Protein AF-A0A7J0BVI8-F1 (afdb_monomer_lite)

Radius of gyration: 15.11 Å; chains: 1; bounding box: 42×16×31 Å

Organism: NCBI:txid415242

Structure (mmCIF, N/CA/C/O backbone):
data_AF-A0A7J0BVI8-F1
#
_entry.id   AF-A0A7J0BVI8-F1
#
loop_
_atom_site.group_PDB
_atom_site.id
_atom_site.type_symbol
_atom_site.label_atom_id
_atom_site.label_alt_id
_atom_site.label_comp_id
_atom_site.label_asym_id
_atom_site.label_entity_id
_atom_site.label_seq_id
_atom_site.pdbx_PDB_ins_code
_atom_site.Cartn_x
_atom_site.Cartn_y
_atom_site.Cartn_z
_atom_site.occupancy
_atom_site.B_iso_or_equiv
_atom_site.auth_seq_id
_atom_site.auth_comp_id
_atom_site.auth_asym_id
_atom_site.auth_atom_id
_atom_site.pdbx_PDB_model_num
ATOM 1 N N . MET A 1 1 ? -16.775 6.736 1.389 1.00 62.97 1 MET A N 1
ATOM 2 C CA . MET A 1 1 ? -16.506 5.928 2.603 1.00 62.97 1 MET A CA 1
ATOM 3 C C . MET A 1 1 ? -15.788 4.601 2.321 1.00 62.97 1 MET A C 1
ATOM 5 O O . MET A 1 1 ? -14.794 4.340 2.981 1.00 62.97 1 MET A O 1
ATOM 9 N N . ALA A 1 2 ? -16.187 3.791 1.326 1.00 81.25 2 ALA A N 1
ATOM 10 C CA . ALA A 1 2 ? -15.604 2.452 1.098 1.00 81.25 2 ALA A CA 1
ATOM 11 C C . ALA A 1 2 ? -14.073 2.407 0.865 1.00 81.25 2 ALA A C 1
ATOM 13 O O . ALA A 1 2 ? -13.401 1.512 1.370 1.00 81.25 2 ALA A O 1
ATOM 14 N N . ARG A 1 3 ? -13.500 3.389 0.151 1.00 86.94 3 ARG A N 1
ATOM 15 C CA . ARG A 1 3 ? -12.049 3.438 -0.124 1.00 86.94 3 ARG A CA 1
ATOM 16 C C . ARG A 1 3 ? -11.205 3.591 1.147 1.00 86.94 3 ARG A C 1
ATOM 18 O O . ARG A 1 3 ? -10.196 2.914 1.284 1.00 86.94 3 ARG A O 1
ATOM 25 N N . MET A 1 4 ? -11.626 4.451 2.073 1.00 89.12 4 MET A N 1
ATOM 26 C CA . MET A 1 4 ? -10.908 4.702 3.330 1.00 89.12 4 MET A CA 1
ATOM 27 C C . MET A 1 4 ? -10.888 3.445 4.209 1.00 89.12 4 MET A C 1
ATOM 29 O O . MET A 1 4 ? -9.842 3.056 4.712 1.00 89.12 4 MET A O 1
ATOM 33 N N . ALA A 1 5 ? -12.025 2.751 4.317 1.00 90.81 5 ALA A N 1
ATOM 34 C CA . ALA A 1 5 ? -12.134 1.503 5.073 1.00 90.81 5 ALA A CA 1
ATOM 35 C C . ALA A 1 5 ? -11.219 0.391 4.523 1.00 90.81 5 ALA A C 1
ATOM 37 O O . ALA A 1 5 ? -10.662 -0.395 5.288 1.00 90.81 5 ALA A O 1
ATOM 38 N N . MET A 1 6 ? -11.024 0.341 3.201 1.00 94.88 6 MET A N 1
ATOM 39 C CA . MET A 1 6 ? -10.065 -0.579 2.580 1.00 94.88 6 MET A CA 1
ATOM 40 C C . MET A 1 6 ? -8.617 -0.232 2.931 1.00 94.88 6 MET A C 1
ATOM 42 O O . MET A 1 6 ? -7.823 -1.139 3.172 1.00 94.88 6 MET A O 1
ATOM 46 N N . LEU A 1 7 ? -8.277 1.058 3.014 1.00 96.19 7 LEU A N 1
ATOM 47 C CA . LEU A 1 7 ? -6.949 1.487 3.459 1.00 96.19 7 LEU A CA 1
ATOM 48 C C . LEU A 1 7 ? -6.692 1.098 4.916 1.00 96.19 7 LEU A C 1
ATOM 50 O O . LEU A 1 7 ? -5.607 0.610 5.210 1.00 96.19 7 LEU A O 1
ATOM 54 N N . VAL A 1 8 ? -7.688 1.219 5.800 1.00 97.19 8 VAL A N 1
ATOM 55 C CA . VAL A 1 8 ? -7.561 0.742 7.190 1.00 97.19 8 VAL A CA 1
ATOM 56 C C . VAL A 1 8 ? -7.245 -0.749 7.217 1.00 97.19 8 VAL A C 1
ATOM 58 O O . VAL A 1 8 ? -6.319 -1.159 7.898 1.00 97.19 8 VAL A O 1
ATOM 61 N N . ARG A 1 9 ? -7.930 -1.571 6.415 1.00 96.06 9 ARG A N 1
ATOM 62 C CA . ARG A 1 9 ? -7.635 -3.014 6.350 1.00 96.06 9 ARG A CA 1
ATOM 63 C C . ARG A 1 9 ? -6.245 -3.331 5.796 1.00 96.06 9 ARG A C 1
ATOM 65 O O . ARG A 1 9 ? -5.661 -4.330 6.200 1.00 96.06 9 ARG A O 1
ATOM 72 N N . LYS A 1 10 ? -5.738 -2.512 4.869 1.00 96.69 10 LYS A N 1
ATOM 73 C CA . LYS A 1 10 ? -4.396 -2.656 4.285 1.00 96.69 10 LYS A CA 1
ATOM 74 C C . LYS A 1 10 ? -3.301 -2.303 5.295 1.00 96.69 10 LYS A C 1
ATOM 76 O O . LYS A 1 10 ? -2.342 -3.053 5.424 1.00 96.69 10 LYS A O 1
ATOM 81 N N . TRP A 1 11 ? -3.436 -1.161 5.967 1.00 97.25 11 TRP A N 1
ATOM 82 C CA . TRP A 1 11 ? -2.391 -0.591 6.823 1.00 97.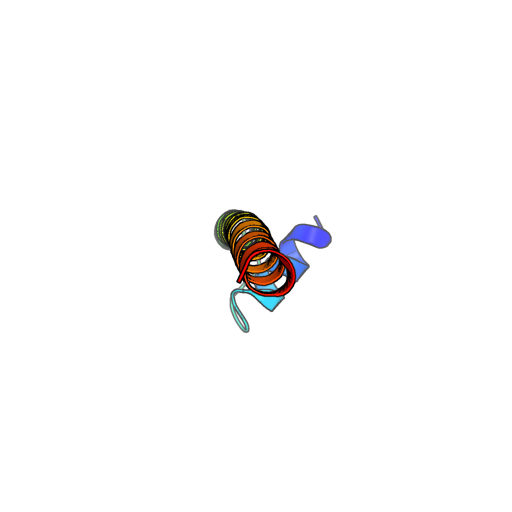25 11 TRP A CA 1
ATOM 83 C C . TRP A 1 11 ? -2.487 -1.034 8.286 1.00 97.25 11 TRP A C 1
ATOM 85 O O . TRP A 1 11 ? -1.466 -1.153 8.955 1.00 97.25 11 TRP A O 1
ATOM 95 N N . PHE A 1 12 ? -3.696 -1.328 8.763 1.00 96.56 12 PHE A N 1
ATOM 96 C CA . PHE A 1 12 ? -4.002 -1.693 10.145 1.00 96.56 12 PHE A CA 1
ATOM 97 C C . PHE A 1 12 ? -4.871 -2.963 10.210 1.00 96.56 12 PHE A C 1
ATOM 99 O O . PHE A 1 12 ? -6.063 -2.911 10.542 1.00 96.56 12 PHE A O 1
ATOM 106 N N . PRO A 1 13 ? -4.315 -4.138 9.869 1.00 94.88 13 PRO A N 1
ATOM 107 C CA . PRO A 1 13 ? -5.072 -5.384 9.884 1.00 94.88 13 PRO A CA 1
ATOM 108 C C . PRO A 1 13 ? -5.599 -5.691 11.293 1.00 94.88 13 PRO A C 1
ATOM 110 O O . PRO A 1 13 ? -4.849 -5.718 12.264 1.00 94.88 13 PRO A O 1
ATOM 113 N N . GLY A 1 14 ? -6.909 -5.926 11.402 1.00 92.50 14 GLY A N 1
ATOM 114 C CA . GLY A 1 14 ? -7.585 -6.211 12.674 1.00 92.50 14 GLY A CA 1
ATOM 115 C C . GLY A 1 14 ? -8.011 -4.978 13.481 1.00 92.50 14 GLY A C 1
ATOM 116 O O . GLY A 1 14 ? -8.724 -5.133 14.470 1.00 92.50 14 GLY A O 1
ATOM 117 N N . GLN A 1 15 ? -7.651 -3.763 13.057 1.00 94.38 15 GLN A N 1
ATOM 118 C CA . GLN A 1 15 ? -8.103 -2.533 13.708 1.00 94.38 15 GLN A CA 1
ATOM 119 C C . GLN A 1 15 ? -9.531 -2.162 13.276 1.00 94.38 15 GLN A C 1
ATOM 121 O O . GLN A 1 15 ? -9.949 -2.398 12.138 1.00 94.38 15 GLN A O 1
ATOM 126 N N . ALA A 1 16 ? -10.299 -1.575 14.197 1.00 95.19 16 ALA A N 1
ATOM 127 C CA . ALA A 1 16 ? -11.641 -1.084 13.906 1.00 95.19 16 ALA A CA 1
ATOM 128 C C . ALA A 1 16 ? -11.599 0.092 12.918 1.00 95.19 16 ALA A C 1
ATOM 130 O O . ALA A 1 16 ? -10.736 0.961 13.014 1.00 95.19 16 ALA A O 1
ATOM 131 N N . VAL A 1 17 ? -12.573 0.146 12.005 1.00 95.44 17 VAL A N 1
ATOM 132 C CA . VAL A 1 17 ? -12.708 1.245 11.039 1.00 95.44 17 VAL A CA 1
ATOM 133 C C . VAL A 1 17 ? -13.365 2.443 11.726 1.00 95.44 17 VAL A C 1
ATOM 135 O O . VAL A 1 17 ? -14.586 2.580 11.742 1.00 95.44 17 VAL A O 1
ATOM 138 N N . THR A 1 18 ? -12.535 3.299 12.309 1.00 96.81 18 THR A N 1
ATOM 139 C CA . THR A 1 18 ? -12.911 4.587 12.913 1.00 96.81 18 THR A CA 1
ATOM 140 C C . THR A 1 18 ? -12.406 5.753 12.065 1.00 96.81 18 THR A C 1
ATOM 142 O O . THR A 1 18 ? -11.506 5.578 11.240 1.00 96.81 18 THR A O 1
ATOM 145 N N . GLU A 1 19 ? -12.940 6.959 12.276 1.00 95.12 19 GLU A N 1
ATOM 146 C CA . GLU A 1 19 ? -12.462 8.174 11.592 1.00 95.12 19 GLU A CA 1
ATOM 147 C C . GLU A 1 19 ? -10.956 8.383 11.752 1.00 95.12 19 GLU A C 1
ATOM 149 O O . GLU A 1 19 ? -10.264 8.659 10.773 1.00 95.12 19 GLU A O 1
ATOM 154 N N . GLN A 1 20 ? -10.435 8.144 12.954 1.00 96.25 20 GLN A N 1
ATOM 155 C CA . GLN A 1 20 ? -9.010 8.263 13.227 1.00 96.25 20 GLN A CA 1
ATOM 156 C C . GLN A 1 20 ? -8.178 7.229 12.460 1.00 96.25 20 GLN A C 1
ATOM 158 O O . GLN A 1 20 ? -7.242 7.605 11.759 1.00 96.25 20 GLN A O 1
ATOM 163 N N . SER A 1 21 ? -8.567 5.949 12.491 1.00 96.44 21 SER A N 1
ATOM 164 C CA . SER A 1 21 ? -7.857 4.910 11.728 1.00 96.44 21 SER A CA 1
ATOM 165 C C . SER A 1 21 ? -7.872 5.189 10.219 1.00 96.44 21 SER A C 1
ATOM 167 O O . SER A 1 21 ? -6.893 4.928 9.523 1.00 96.44 21 SER A O 1
ATOM 169 N N . MET A 1 22 ? -8.968 5.759 9.700 1.00 96.50 22 MET A N 1
ATOM 170 C CA . MET A 1 22 ? -9.089 6.140 8.294 1.00 96.50 22 MET A CA 1
ATOM 171 C C . MET A 1 22 ? -8.159 7.303 7.942 1.00 96.50 22 MET A C 1
ATOM 173 O O . MET A 1 22 ? -7.516 7.260 6.893 1.00 96.50 22 MET A O 1
ATOM 177 N N . ALA A 1 23 ? -8.066 8.313 8.811 1.00 96.19 23 ALA A N 1
ATOM 178 C CA . ALA A 1 23 ? -7.159 9.442 8.631 1.00 96.19 23 ALA A CA 1
ATOM 179 C C . ALA A 1 23 ? -5.689 8.994 8.659 1.00 96.19 23 ALA A C 1
ATOM 181 O O . ALA A 1 23 ? -4.912 9.354 7.776 1.00 96.19 23 ALA A O 1
ATOM 182 N N . GLU A 1 24 ? -5.319 8.143 9.614 1.00 96.81 24 GLU A N 1
ATOM 183 C CA . GLU A 1 24 ? -3.967 7.586 9.713 1.00 96.81 24 GLU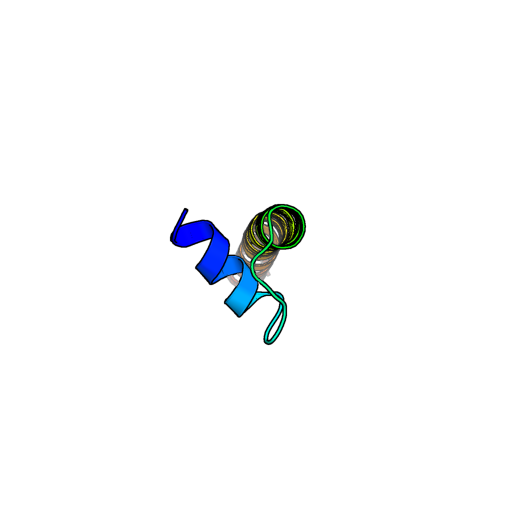 A CA 1
ATOM 184 C C . GLU A 1 24 ? -3.625 6.725 8.482 1.00 96.81 24 GLU A C 1
ATOM 186 O O . GLU A 1 24 ? -2.570 6.898 7.869 1.00 96.81 24 GLU A O 1
ATOM 191 N N . ALA A 1 25 ? -4.551 5.866 8.039 1.00 97.75 25 ALA A N 1
ATOM 192 C CA . ALA A 1 25 ? -4.347 5.011 6.870 1.00 97.75 25 ALA A CA 1
ATOM 193 C C . ALA A 1 25 ? -4.219 5.818 5.568 1.00 97.75 25 ALA A C 1
ATOM 195 O O . ALA A 1 25 ? -3.496 5.422 4.654 1.00 97.75 25 ALA A O 1
ATOM 196 N N . MET A 1 26 ? -4.898 6.965 5.473 1.00 97.12 26 MET A N 1
ATOM 197 C CA . MET A 1 26 ? -4.732 7.900 4.360 1.00 97.12 26 MET A CA 1
ATOM 198 C C . MET A 1 26 ? -3.327 8.490 4.292 1.00 97.12 26 MET A C 1
ATOM 200 O O . MET A 1 26 ? -2.762 8.590 3.201 1.00 97.1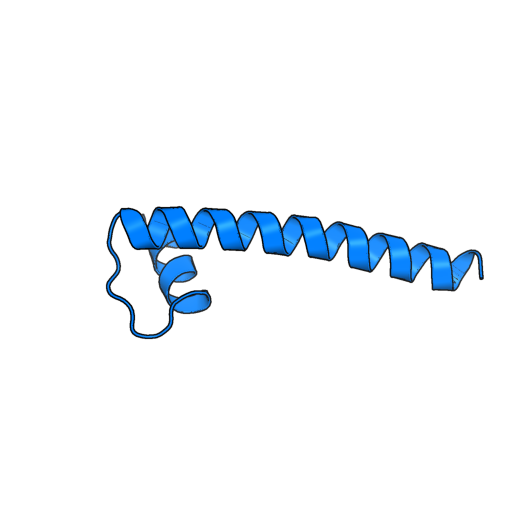2 26 MET A O 1
ATOM 204 N N . VAL A 1 27 ? -2.788 8.912 5.436 1.00 97.19 27 VAL A N 1
ATOM 205 C CA . VAL A 1 27 ? -1.450 9.505 5.506 1.00 97.19 27 VAL A CA 1
ATOM 206 C C . VAL A 1 27 ? -0.402 8.472 5.102 1.00 97.19 27 VAL A C 1
ATOM 208 O O . VAL A 1 27 ? 0.451 8.776 4.270 1.00 97.19 27 VAL A O 1
ATOM 211 N N . LEU A 1 28 ? -0.520 7.238 5.603 1.00 97.75 28 LEU A N 1
ATOM 212 C CA . LEU A 1 28 ? 0.368 6.133 5.230 1.00 97.75 28 LEU A CA 1
ATOM 213 C C . LEU A 1 28 ? 0.289 5.796 3.739 1.00 97.75 28 LEU A C 1
ATOM 215 O O . LEU A 1 28 ? 1.318 5.602 3.097 1.00 97.75 28 LEU A O 1
ATOM 219 N N . GLU A 1 29 ? -0.916 5.771 3.164 1.00 97.69 29 GLU A N 1
ATOM 220 C CA . GLU A 1 29 ? -1.079 5.529 1.730 1.00 97.69 29 GLU A CA 1
ATOM 221 C C . GLU A 1 29 ? -0.384 6.610 0.894 1.00 97.69 29 GLU A C 1
ATOM 223 O O . GLU A 1 29 ? 0.278 6.288 -0.090 1.00 97.69 29 GLU A O 1
ATOM 228 N N . LYS A 1 30 ? -0.509 7.884 1.283 1.00 97.69 30 LYS A N 1
ATOM 229 C CA . LYS A 1 30 ? 0.158 8.994 0.594 1.00 97.69 30 LYS A CA 1
ATOM 230 C C . LYS A 1 30 ? 1.683 8.857 0.664 1.00 97.69 30 LYS A C 1
ATOM 232 O O . LYS A 1 30 ? 2.335 8.865 -0.377 1.00 97.69 30 LYS A O 1
ATOM 237 N N . ASP A 1 31 ? 2.224 8.689 1.867 1.00 98.19 31 ASP A N 1
ATOM 238 C CA . ASP A 1 31 ? 3.667 8.559 2.106 1.00 98.19 31 ASP A CA 1
ATOM 239 C C . ASP A 1 31 ? 4.268 7.345 1.372 1.00 98.19 31 ASP A C 1
ATOM 241 O O . ASP A 1 31 ? 5.343 7.436 0.776 1.00 98.19 31 ASP A O 1
ATOM 245 N N . TYR A 1 32 ? 3.542 6.222 1.321 1.00 98.12 32 TYR A N 1
ATOM 246 C CA . TYR A 1 32 ? 3.933 5.043 0.547 1.00 98.12 32 TYR A CA 1
ATOM 247 C C . TYR A 1 32 ? 4.161 5.367 -0.933 1.00 98.12 32 TYR A C 1
ATOM 249 O O . TYR A 1 32 ? 5.198 5.004 -1.491 1.00 98.12 32 TYR A O 1
ATOM 257 N N . TRP A 1 33 ? 3.215 6.059 -1.574 1.00 97.75 33 TRP A N 1
ATOM 258 C CA . TRP A 1 33 ? 3.326 6.384 -2.996 1.00 97.75 33 TRP A CA 1
ATOM 259 C C . TRP A 1 33 ? 4.389 7.447 -3.276 1.00 97.75 33 TRP A C 1
ATOM 261 O O . TRP A 1 33 ? 5.081 7.350 -4.291 1.00 97.75 33 TRP A O 1
ATOM 271 N N . GLU A 1 34 ? 4.580 8.409 -2.371 1.00 98.19 34 GLU A N 1
ATOM 272 C CA . GLU A 1 34 ? 5.673 9.385 -2.463 1.00 98.19 34 GLU A CA 1
ATOM 273 C C . GLU A 1 34 ? 7.038 8.687 -2.419 1.00 98.19 34 GLU A C 1
ATOM 275 O O . GLU A 1 34 ? 7.876 8.885 -3.302 1.00 98.19 34 GLU A O 1
ATOM 280 N N . LYS A 1 35 ? 7.241 7.783 -1.455 1.00 97.94 35 LYS A N 1
ATOM 281 C CA . LYS A 1 35 ? 8.471 6.984 -1.352 1.00 97.94 35 LYS A CA 1
ATOM 282 C C . LYS A 1 35 ? 8.662 6.055 -2.547 1.00 97.94 35 LYS A C 1
ATOM 284 O O . LYS A 1 35 ? 9.785 5.909 -3.029 1.00 97.94 35 LYS A O 1
ATOM 289 N N . MET A 1 36 ? 7.583 5.462 -3.055 1.00 97.94 36 MET A N 1
ATOM 290 C CA . MET A 1 36 ? 7.635 4.610 -4.241 1.00 97.94 36 MET A CA 1
ATOM 291 C C . MET A 1 36 ? 8.105 5.391 -5.473 1.00 97.94 36 MET A C 1
ATOM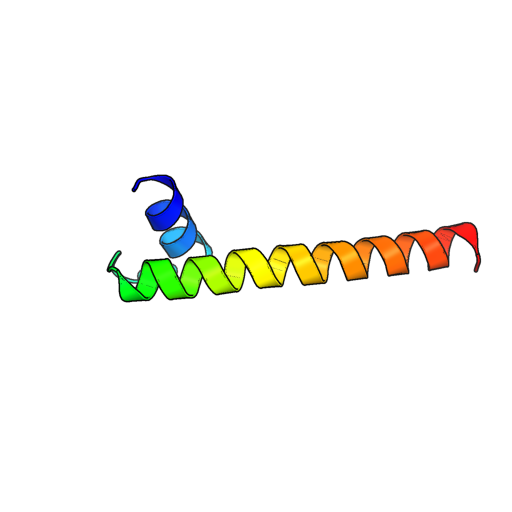 293 O O . MET A 1 36 ? 8.962 4.907 -6.212 1.00 97.94 36 MET A O 1
ATOM 297 N N . ALA A 1 37 ? 7.616 6.619 -5.673 1.00 97.56 37 ALA A N 1
ATOM 298 C CA . ALA A 1 37 ? 8.054 7.472 -6.777 1.00 97.56 37 ALA A CA 1
ATOM 299 C C . ALA A 1 37 ? 9.560 7.783 -6.707 1.00 97.56 37 ALA A C 1
ATOM 301 O O . ALA A 1 37 ? 10.259 7.702 -7.724 1.00 97.56 37 ALA A O 1
ATOM 302 N N . VAL A 1 38 ? 10.081 8.071 -5.509 1.00 97.38 38 VAL A N 1
ATOM 303 C CA . VAL A 1 38 ? 11.523 8.278 -5.298 1.00 97.38 38 VAL A C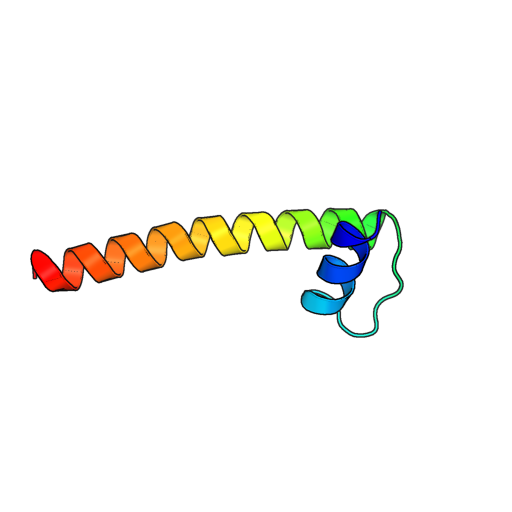A 1
ATOM 304 C C . VAL A 1 38 ? 12.305 7.001 -5.608 1.00 97.38 38 VAL A C 1
ATOM 306 O O . VAL A 1 38 ? 13.265 7.049 -6.375 1.00 97.38 38 VAL A O 1
ATOM 309 N N . ALA A 1 39 ? 11.877 5.851 -5.080 1.00 97.31 39 ALA A N 1
ATOM 310 C CA . ALA A 1 39 ? 12.557 4.573 -5.292 1.00 97.31 39 ALA A CA 1
ATOM 311 C C . ALA A 1 39 ? 12.628 4.186 -6.778 1.00 97.31 39 ALA A C 1
ATOM 313 O O . ALA A 1 39 ? 13.687 3.781 -7.261 1.00 97.31 39 ALA A O 1
ATOM 314 N N . VAL A 1 40 ? 11.529 4.367 -7.517 1.00 97.00 40 VAL A N 1
ATOM 315 C CA . VAL A 1 40 ? 11.483 4.136 -8.968 1.00 97.00 40 VAL A CA 1
ATOM 316 C C . VAL A 1 40 ? 12.439 5.077 -9.693 1.00 97.00 40 VAL A C 1
ATOM 318 O O . VAL A 1 40 ? 13.234 4.617 -10.506 1.00 97.00 40 VAL A O 1
ATOM 321 N N . THR A 1 41 ? 12.420 6.371 -9.368 1.00 95.50 41 THR A N 1
ATOM 322 C CA . THR A 1 41 ? 13.304 7.363 -10.000 1.00 95.50 41 THR A CA 1
ATOM 323 C C . THR A 1 41 ? 14.777 7.029 -9.760 1.00 95.50 41 THR A C 1
ATOM 325 O O . THR A 1 41 ? 15.568 7.011 -10.700 1.00 95.50 41 THR A O 1
ATOM 328 N N . CYS A 1 42 ? 15.150 6.686 -8.524 1.00 94.44 42 CYS A N 1
ATOM 329 C CA . CYS A 1 42 ? 16.500 6.233 -8.193 1.00 94.44 42 CYS A CA 1
ATOM 330 C C . CYS A 1 42 ? 16.887 4.960 -8.959 1.00 94.44 42 CYS A C 1
ATOM 332 O O . CYS A 1 42 ? 18.003 4.870 -9.470 1.00 94.44 42 CYS A O 1
ATOM 334 N N . GLY A 1 43 ? 15.973 3.992 -9.062 1.00 94.38 43 GLY A N 1
ATOM 335 C CA . GLY A 1 43 ? 16.186 2.755 -9.812 1.00 94.38 43 GLY A CA 1
ATOM 336 C C . GLY A 1 43 ? 16.409 2.996 -11.305 1.00 94.38 43 GLY A C 1
ATOM 337 O O . GLY A 1 43 ? 17.365 2.469 -11.867 1.00 94.38 43 GLY A O 1
ATOM 338 N N . VAL A 1 44 ? 15.579 3.837 -11.930 1.00 93.12 44 VAL A N 1
ATOM 339 C CA . VAL A 1 44 ? 15.708 4.232 -13.343 1.00 93.12 44 VAL A CA 1
ATOM 340 C C . VAL A 1 44 ? 17.037 4.946 -13.579 1.00 93.12 44 VAL A C 1
ATOM 342 O O . VAL A 1 44 ? 17.792 4.539 -14.458 1.00 93.12 44 VAL A O 1
ATOM 345 N N . THR A 1 45 ? 17.378 5.948 -12.766 1.00 93.12 45 THR A N 1
ATOM 346 C CA . THR A 1 45 ? 18.662 6.656 -12.890 1.00 93.12 45 THR A CA 1
ATOM 347 C C . THR A 1 45 ? 19.840 5.692 -12.780 1.00 93.12 45 THR A C 1
ATOM 349 O O . THR A 1 45 ? 20.757 5.764 -13.589 1.00 93.12 45 THR A O 1
ATOM 352 N N . LYS A 1 46 ? 19.802 4.745 -11.836 1.00 91.88 46 LYS A N 1
ATOM 353 C CA . LYS A 1 46 ? 20.857 3.735 -11.693 1.00 91.88 46 LYS A CA 1
ATOM 354 C C . LYS A 1 46 ? 20.949 2.794 -12.900 1.00 91.88 46 LYS A C 1
ATOM 356 O O . LYS A 1 46 ? 22.044 2.373 -13.244 1.00 91.88 46 LYS A O 1
ATOM 361 N N . ALA A 1 47 ? 19.821 2.439 -13.514 1.00 92.00 47 ALA A N 1
ATOM 362 C CA . ALA A 1 47 ? 19.785 1.513 -14.644 1.00 92.00 47 ALA A CA 1
ATOM 363 C C . ALA A 1 47 ? 20.272 2.138 -15.962 1.00 92.00 47 ALA A C 1
ATOM 365 O O . ALA A 1 47 ? 20.819 1.421 -16.794 1.00 92.00 47 ALA A O 1
ATOM 366 N N . PHE A 1 48 ? 20.061 3.444 -16.158 1.00 89.69 48 PHE A N 1
ATOM 367 C CA . PHE A 1 48 ? 20.339 4.118 -17.433 1.00 89.69 48 PHE A CA 1
ATOM 368 C C . PHE A 1 48 ? 21.510 5.112 -17.397 1.00 89.69 48 PHE A C 1
ATOM 370 O O . PHE A 1 48 ? 22.060 5.406 -18.453 1.00 89.69 48 PHE A O 1
ATOM 377 N N . ASN A 1 49 ? 21.907 5.604 -16.218 1.00 77.75 49 ASN A N 1
ATOM 378 C CA . ASN A 1 49 ? 23.017 6.555 -16.040 1.00 77.75 49 ASN A CA 1
ATOM 379 C C . ASN A 1 49 ? 24.134 6.013 -15.119 1.00 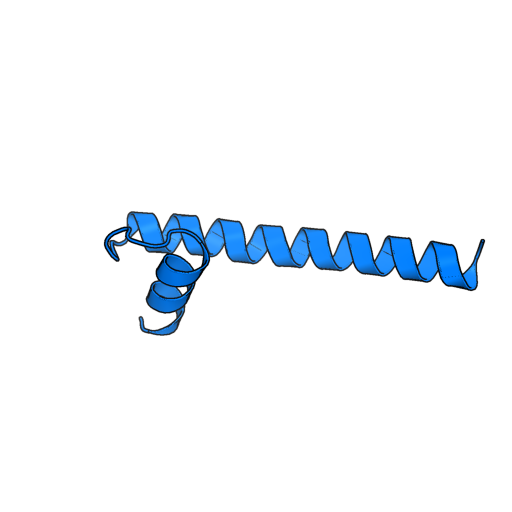77.75 49 ASN A C 1
ATOM 381 O O . ASN A 1 49 ? 24.937 6.803 -14.621 1.00 77.75 49 ASN A O 1
ATOM 385 N N . GLY A 1 50 ? 24.131 4.705 -14.829 1.00 56.25 50 GLY A N 1
ATOM 386 C CA . GLY A 1 50 ? 25.153 4.013 -14.033 1.00 56.25 50 GLY A CA 1
ATOM 387 C C . GLY A 1 50 ? 26.373 3.612 -14.846 1.00 56.25 50 GLY A C 1
ATOM 388 O O . GLY A 1 50 ? 26.179 3.154 -15.993 1.00 56.25 50 GLY A O 1
#

Secondary structure (DSSP, 8-state):
-HHHHHHHHHHSTT----HHHHHHHHHHHHHHHHHHHHHHHHHHHHHH--

InterPro domains:
  IPR054184 Protein of unknown function DUF6890 [PF21830] (7-50)

Foldseek 3Di:
DVVLQVLLCVPPPPDDDDPVSSVVSVVVVVVVVVVVVVVVVVVVCVVPVD

pLDDT: mean 93.46, std 8.03, range [56.25, 98.19]

Sequence (50 aa):
MARMAMLVRKWFPGQAVTEQSMAEAMVLEKDYWEKMAVAVTCGVTKAFNG